Protein AF-A0A820G658-F1 (afdb_monomer)

Secondary structure (DSSP, 8-state):
----------EEEPPS--------TTTHHHHHHHHHHSEEEGGGSPPPPGGG-HHHHHHHHHHHHHHHHHH-TT---HHHHHHHHHTTHHHHHHHHHHHHHTT--

Solvent-accessible surface area (b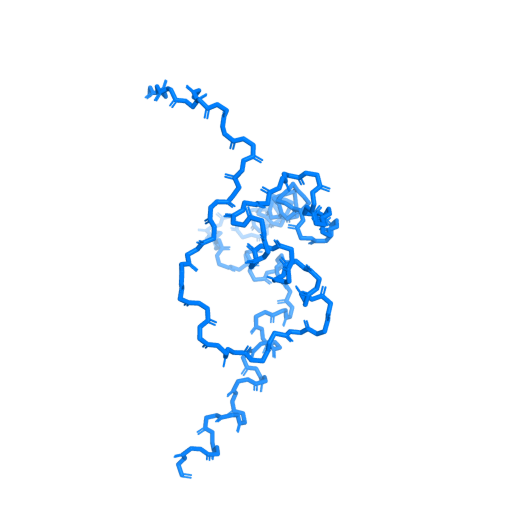ackbone atoms only — not comparable to full-atom values): 6713 Å² total; per-residue (Å²): 137,92,81,84,92,81,80,92,66,69,52,54,74,67,74,96,74,81,81,80,67,91,69,55,79,85,52,44,64,58,54,53,46,33,73,75,64,56,42,37,49,66,88,74,53,79,79,80,55,75,91,73,36,69,65,64,54,48,55,45,35,52,56,37,42,56,50,40,44,72,74,33,71,92,68,62,54,66,68,61,26,49,49,62,57,56,49,63,53,69,58,54,53,51,61,64,49,52,65,63,57,63,73,76,108

Radius of gyration: 20.55 Å; Cα contacts (8 Å, |Δi|>4): 47; chains: 1; bounding box: 48×25×53 Å

Sequence (105 aa):
MFTSFSTVSNFVVCPNNIRTQSVPRWVSPLVIKCRKHGTLDINDLYEPLPDCESATLTDKLEANWFAETKRNPDKPSLIRATLRTMRWRPFLIGLNLIPSVSLIF

pLDDT: mean 72.43, std 16.03, range [30.59, 91.56]

Foldseek 3Di:
DDDDPDDDDQWDQDDPDPPDDPDPPVCVVVVVVCVVPRTDGPVNDDDDDPVPDPVVLVVQLVVLQVVQCVVCVPDRDSVVSNCVSCDCVVVVVVVVVVVVVVVVD

Mean predicted aligned error: 13.7 Å

Structure (mmCIF, N/CA/C/O backbone):
data_AF-A0A820G658-F1
#
_entry.id   AF-A0A820G658-F1
#
loop_
_atom_site.group_PDB
_atom_site.id
_atom_site.type_symbol
_atom_site.label_atom_id
_atom_site.label_alt_id
_atom_site.label_comp_id
_atom_site.label_asym_id
_atom_site.label_entity_id
_atom_site.label_seq_id
_atom_site.pdbx_PDB_ins_code
_atom_site.Cartn_x
_atom_site.Cartn_y
_atom_site.Cartn_z
_atom_site.occupancy
_atom_site.B_iso_or_equiv
_atom_site.auth_seq_id
_atom_site.auth_comp_id
_atom_site.auth_asym_id
_atom_site.auth_atom_id
_atom_site.pdbx_PDB_model_num
ATOM 1 N N . MET A 1 1 ? -21.872 16.115 -9.098 1.00 32.38 1 MET A N 1
ATOM 2 C CA . MET A 1 1 ? -22.235 15.963 -10.522 1.00 32.38 1 MET A CA 1
ATOM 3 C C . MET A 1 1 ? -20.940 15.764 -11.293 1.00 32.38 1 MET A C 1
ATOM 5 O O . MET A 1 1 ? -20.178 16.706 -11.439 1.00 32.38 1 MET A O 1
ATOM 9 N N . PHE A 1 2 ? -20.633 14.512 -11.630 1.00 41.25 2 PHE A N 1
ATOM 10 C CA . PHE A 1 2 ? -19.479 14.122 -12.441 1.00 41.25 2 PHE A CA 1
ATOM 11 C C . PHE A 1 2 ? -19.805 14.412 -13.908 1.00 41.25 2 PHE A C 1
ATOM 13 O O . PHE A 1 2 ? -20.807 13.899 -14.400 1.00 41.25 2 PHE A O 1
ATOM 20 N N . THR A 1 3 ? -18.982 15.188 -14.612 1.00 35.75 3 THR A N 1
ATOM 21 C CA . THR A 1 3 ? -19.073 15.283 -16.075 1.00 35.75 3 THR A CA 1
ATOM 22 C C . THR A 1 3 ? -17.723 15.010 -16.721 1.00 35.75 3 THR A C 1
ATOM 24 O O . THR A 1 3 ? -16.763 15.745 -16.515 1.00 35.75 3 THR A O 1
ATOM 27 N N . SER A 1 4 ? -17.739 13.960 -17.544 1.00 30.59 4 SER A N 1
ATOM 28 C CA . SER A 1 4 ? -16.847 13.662 -18.666 1.00 30.59 4 SER A CA 1
ATOM 29 C C . SER A 1 4 ? -15.418 13.214 -18.370 1.00 30.59 4 SER A C 1
ATOM 31 O O . SER A 1 4 ? -14.450 13.939 -18.570 1.00 30.59 4 SER A O 1
ATOM 33 N N . PHE A 1 5 ? -15.299 11.923 -18.053 1.00 39.41 5 PHE A N 1
ATOM 34 C CA . PHE A 1 5 ? -14.125 11.111 -18.368 1.00 39.41 5 PHE A CA 1
ATOM 35 C C . PHE A 1 5 ? -14.421 10.359 -19.676 1.00 39.41 5 PHE A C 1
ATOM 37 O O . PHE A 1 5 ? -14.980 9.267 -19.664 1.00 39.41 5 PHE A O 1
ATOM 44 N N . SER A 1 6 ? -14.179 10.983 -20.830 1.00 38.75 6 SER A N 1
ATOM 45 C CA . SER A 1 6 ? -14.308 10.328 -22.142 1.00 38.75 6 SER A CA 1
ATOM 46 C C . SER A 1 6 ? -13.514 11.093 -23.192 1.00 38.75 6 SER A C 1
ATOM 48 O O . SER A 1 6 ? -14.060 11.912 -23.918 1.00 38.75 6 SER A O 1
ATOM 50 N N . THR A 1 7 ? -12.216 10.821 -23.286 1.00 33.62 7 THR A N 1
ATOM 51 C CA . THR A 1 7 ? -11.541 10.645 -24.579 1.00 33.62 7 THR A CA 1
ATOM 52 C C . THR A 1 7 ? -10.347 9.733 -24.334 1.00 33.62 7 THR A C 1
ATOM 54 O O . THR A 1 7 ? -9.405 10.078 -23.625 1.00 33.62 7 THR A O 1
ATOM 57 N N . VAL A 1 8 ? -10.467 8.524 -24.868 1.00 44.88 8 VAL A N 1
ATOM 58 C CA . VAL A 1 8 ? -9.458 7.473 -24.879 1.00 44.88 8 VAL A CA 1
ATOM 59 C C . VAL A 1 8 ? -8.258 7.972 -25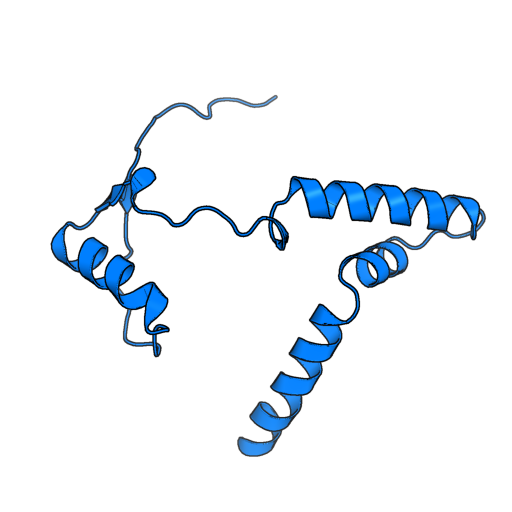.675 1.00 44.88 8 VAL A C 1
ATOM 61 O O . VAL A 1 8 ? -8.298 8.030 -26.899 1.00 44.88 8 VAL A O 1
ATOM 64 N N . SER A 1 9 ? -7.184 8.297 -24.971 1.00 40.50 9 SER A N 1
ATOM 65 C CA . SER A 1 9 ? -5.840 8.249 -25.527 1.00 40.50 9 SER A CA 1
ATOM 66 C C . SER A 1 9 ? -5.112 7.186 -24.721 1.00 40.50 9 SER A C 1
ATOM 68 O O . SER A 1 9 ? -4.687 7.452 -23.601 1.00 40.50 9 SER A O 1
ATOM 70 N N . ASN A 1 10 ? -4.996 5.972 -25.270 1.00 50.19 10 ASN A N 1
ATOM 71 C CA . ASN A 1 10 ? -4.271 4.832 -24.676 1.00 50.19 10 ASN A CA 1
ATOM 72 C C . ASN A 1 10 ? -2.748 5.065 -24.599 1.00 50.19 10 ASN A C 1
ATOM 74 O O . ASN A 1 10 ? -1.968 4.122 -24.578 1.00 50.19 10 ASN A O 1
ATOM 78 N N . PHE A 1 11 ? -2.316 6.323 -24.606 1.00 42.34 11 PHE A N 1
ATOM 79 C CA . PHE A 1 11 ? -0.929 6.716 -24.725 1.00 42.34 11 PHE A CA 1
ATOM 80 C C . PHE A 1 11 ? -0.560 7.650 -23.588 1.00 42.34 11 PHE A C 1
ATOM 82 O O . PHE A 1 11 ? -1.112 8.743 -23.446 1.00 42.34 11 PHE A O 1
ATOM 89 N N . VAL A 1 12 ? 0.420 7.228 -22.798 1.00 58.44 12 VAL A N 1
ATOM 90 C CA . VAL A 1 12 ? 1.073 8.102 -21.827 1.00 58.44 12 VAL A CA 1
ATOM 91 C C . VAL A 1 12 ? 2.143 8.902 -22.573 1.00 58.44 12 VAL A C 1
ATOM 93 O O . VAL A 1 12 ? 3.095 8.331 -23.108 1.00 58.44 12 VAL A O 1
ATOM 96 N N . VAL A 1 13 ? 1.975 10.226 -22.642 1.00 53.84 13 VAL A N 1
ATOM 97 C CA . VAL A 1 13 ? 2.956 11.144 -23.246 1.00 53.84 13 VAL A CA 1
ATOM 98 C C . VAL A 1 13 ? 4.091 11.376 -22.252 1.00 53.84 13 VAL A C 1
ATOM 100 O O . VAL A 1 13 ? 3.865 11.892 -21.156 1.00 53.84 13 VAL A O 1
ATOM 103 N N . CYS A 1 14 ? 5.320 11.00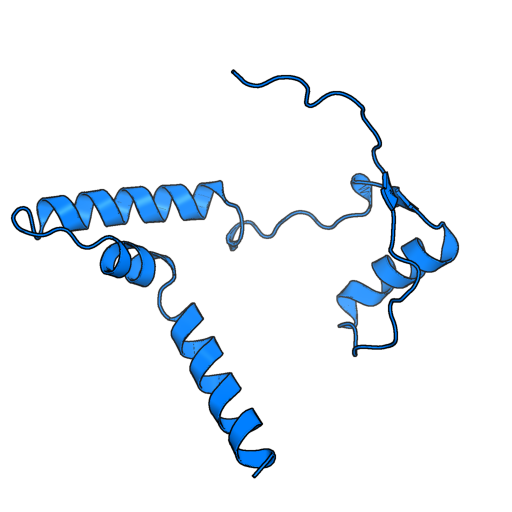6 -22.620 1.00 55.44 14 CYS A N 1
ATOM 104 C CA . CYS A 1 14 ? 6.474 11.219 -21.749 1.00 55.44 14 CYS A CA 1
ATOM 105 C C . CYS A 1 14 ? 6.945 12.683 -21.790 1.00 55.44 14 CYS A C 1
ATOM 107 O O . CYS A 1 14 ? 7.169 13.226 -22.874 1.00 55.44 14 CYS A O 1
ATOM 109 N N . PRO A 1 15 ? 7.164 13.331 -20.631 1.00 55.97 15 PRO A N 1
ATOM 110 C CA . PRO A 1 15 ? 7.746 14.665 -20.589 1.00 55.97 15 PRO A CA 1
ATOM 111 C C . PRO A 1 15 ? 9.190 14.647 -21.118 1.00 55.97 15 PRO A C 1
ATOM 113 O O . PRO A 1 15 ? 10.002 13.807 -20.734 1.00 55.97 15 PRO A O 1
ATOM 116 N N . ASN A 1 16 ? 9.530 15.624 -21.966 1.00 53.41 16 ASN A N 1
ATOM 117 C CA . ASN A 1 16 ? 10.801 15.737 -22.705 1.00 53.41 16 ASN A CA 1
ATOM 118 C C . ASN A 1 16 ? 12.068 15.959 -21.845 1.00 53.41 16 ASN A C 1
ATOM 120 O O . ASN A 1 16 ? 13.141 16.223 -22.384 1.00 53.41 16 ASN A O 1
ATOM 124 N N . ASN A 1 17 ? 11.982 15.879 -20.515 1.00 52.53 17 ASN A N 1
ATOM 125 C CA . ASN A 1 17 ? 13.073 16.243 -19.610 1.00 52.53 17 ASN A CA 1
ATOM 126 C C . ASN A 1 17 ? 13.252 15.221 -18.476 1.00 52.53 17 ASN A C 1
ATOM 128 O O . ASN A 1 17 ? 13.075 15.532 -17.303 1.00 52.53 17 ASN A O 1
ATOM 132 N N . ILE A 1 18 ? 13.617 13.985 -18.826 1.00 56.81 18 ILE A N 1
ATOM 133 C CA . ILE A 1 18 ? 14.091 12.981 -17.860 1.00 56.81 18 ILE A CA 1
ATOM 134 C C . ILE A 1 18 ? 15.619 13.102 -17.792 1.00 56.81 18 ILE A C 1
ATOM 136 O O . ILE A 1 18 ? 16.365 12.301 -18.358 1.00 56.81 18 ILE A O 1
ATOM 140 N N . ARG A 1 19 ? 16.110 14.175 -17.165 1.00 47.81 19 ARG A N 1
ATOM 141 C CA . ARG A 1 19 ? 17.547 14.384 -16.946 1.00 47.81 19 ARG A CA 1
ATOM 142 C C . ARG A 1 19 ? 18.015 13.476 -15.796 1.00 47.81 19 ARG A C 1
ATOM 144 O O . ARG A 1 19 ? 17.906 13.834 -14.632 1.00 47.81 19 ARG A O 1
ATOM 151 N N . THR A 1 20 ? 18.451 12.268 -16.164 1.00 51.16 20 THR A N 1
ATOM 152 C CA . THR A 1 20 ? 19.334 11.332 -15.429 1.00 51.16 20 THR A CA 1
ATOM 153 C C . THR A 1 20 ? 19.232 11.339 -13.897 1.00 51.16 20 THR A C 1
ATOM 155 O O . THR A 1 20 ? 20.186 11.693 -13.208 1.00 51.16 20 THR A O 1
ATOM 158 N N . GLN A 1 21 ? 18.115 10.863 -13.351 1.00 58.34 21 GLN A N 1
ATOM 159 C CA . GLN A 1 21 ? 18.185 10.119 -12.089 1.00 58.34 21 GLN A CA 1
ATOM 160 C C . GLN A 1 21 ? 18.549 8.667 -12.420 1.00 58.34 21 GLN A C 1
ATOM 162 O O . GLN A 1 21 ? 18.201 8.179 -13.499 1.00 58.34 21 GLN A O 1
ATOM 167 N N . SER A 1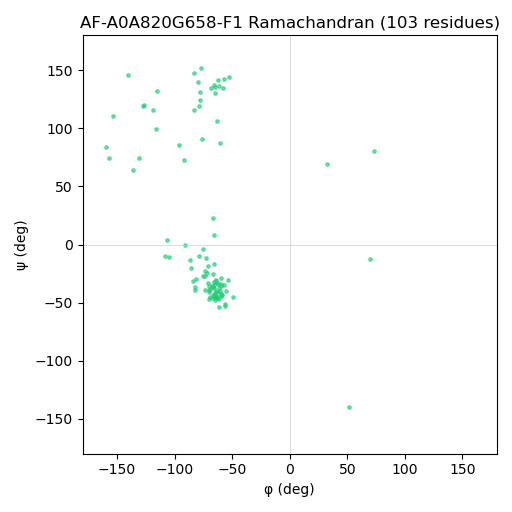 22 ? 19.286 7.993 -11.536 1.00 62.06 22 SER A N 1
ATOM 168 C CA . SER A 1 22 ? 19.638 6.576 -11.661 1.00 62.06 22 SER A CA 1
ATOM 169 C C . SER A 1 22 ? 18.366 5.726 -11.684 1.00 62.06 22 SER A C 1
ATOM 171 O O . SER A 1 22 ? 17.869 5.272 -10.656 1.00 62.06 22 SER A O 1
ATOM 173 N N . VAL A 1 23 ? 17.805 5.530 -12.878 1.00 68.94 23 VAL A N 1
ATOM 174 C CA . VAL A 1 23 ? 16.632 4.680 -13.055 1.00 68.94 23 VAL A CA 1
ATOM 175 C C . VAL A 1 23 ? 17.018 3.245 -12.707 1.00 68.94 23 VAL A C 1
ATOM 177 O O . VAL A 1 23 ? 18.026 2.744 -13.215 1.00 68.94 23 VAL A O 1
ATOM 180 N N . PRO A 1 24 ? 16.235 2.562 -11.856 1.00 76.56 24 PRO A N 1
ATOM 181 C CA . PRO A 1 24 ? 16.459 1.159 -11.568 1.00 76.56 24 PRO A CA 1
ATOM 182 C C . PRO A 1 24 ? 16.527 0.347 -12.865 1.00 76.56 24 PRO A C 1
ATOM 184 O O . PRO A 1 24 ? 15.792 0.614 -13.821 1.00 76.56 24 PRO A O 1
ATOM 187 N N . ARG A 1 25 ? 17.384 -0.680 -12.900 1.00 82.94 25 ARG A N 1
ATOM 188 C CA . ARG A 1 25 ? 17.615 -1.504 -14.102 1.00 82.94 25 ARG A CA 1
ATOM 189 C C . ARG A 1 25 ? 16.317 -2.087 -14.685 1.00 82.94 25 ARG A C 1
ATOM 191 O O . ARG A 1 25 ? 16.205 -2.228 -15.896 1.00 82.94 25 ARG A O 1
ATOM 198 N N . TRP A 1 26 ? 15.323 -2.362 -13.841 1.00 81.94 26 TRP A N 1
ATOM 199 C CA . TRP A 1 26 ? 14.016 -2.881 -14.255 1.00 81.94 26 TRP A CA 1
ATOM 200 C C . TRP A 1 26 ? 13.113 -1.836 -14.941 1.00 81.94 26 TRP A C 1
ATOM 202 O O . TRP A 1 26 ? 12.259 -2.205 -15.734 1.00 81.94 26 TRP A O 1
ATOM 212 N N . VAL A 1 27 ? 13.329 -0.536 -14.706 1.00 85.25 27 VAL A N 1
ATOM 213 C CA . VAL A 1 27 ? 12.588 0.573 -15.351 1.00 85.25 27 VAL A CA 1
ATOM 214 C C . VAL A 1 27 ? 13.208 0.955 -16.700 1.00 85.25 27 VAL A C 1
ATOM 216 O O . VAL A 1 27 ? 12.556 1.537 -17.565 1.00 85.25 27 VAL A O 1
ATOM 219 N N . SER A 1 28 ? 14.478 0.598 -16.913 1.00 83.00 28 SER A N 1
ATOM 220 C CA . SER A 1 28 ? 15.228 0.890 -18.140 1.00 83.00 28 SER A CA 1
ATOM 221 C C . SER A 1 28 ? 14.505 0.518 -19.450 1.00 83.00 28 SER A C 1
ATOM 223 O O . SER A 1 28 ? 14.499 1.365 -20.346 1.00 83.00 28 SER A O 1
ATOM 225 N N . PRO A 1 29 ? 13.867 -0.664 -19.611 1.00 84.62 29 PRO A N 1
ATOM 226 C CA . PRO A 1 29 ? 13.158 -0.994 -20.852 1.00 84.62 29 PRO A CA 1
ATOM 227 C C . PRO A 1 29 ? 12.004 -0.029 -21.164 1.00 84.62 29 PRO A C 1
ATOM 229 O O . PRO A 1 29 ? 11.847 0.361 -22.322 1.00 84.62 29 PRO A O 1
ATOM 232 N N . LEU A 1 30 ? 11.262 0.432 -20.149 1.00 84.62 30 LEU A N 1
ATOM 233 C CA . LEU A 1 30 ? 10.182 1.411 -20.321 1.00 84.62 30 LEU A CA 1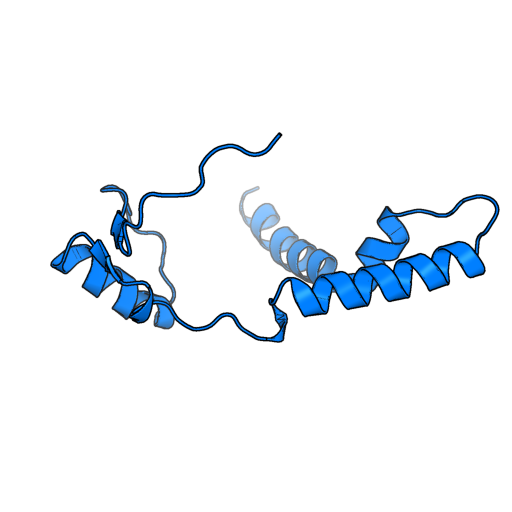
ATOM 234 C C . LEU A 1 30 ? 10.724 2.767 -20.780 1.00 84.62 30 LEU A C 1
ATOM 236 O O . LEU A 1 30 ? 10.191 3.375 -21.705 1.00 84.62 30 LEU A O 1
ATOM 240 N N . VAL A 1 31 ? 11.831 3.218 -20.184 1.00 81.50 31 VAL A N 1
ATOM 241 C CA . VAL A 1 31 ? 12.476 4.491 -20.549 1.00 81.50 31 VAL A CA 1
ATOM 242 C C . VAL A 1 31 ? 13.018 4.441 -21.976 1.00 81.50 31 VAL A C 1
ATOM 244 O O . VAL A 1 31 ? 12.856 5.397 -22.734 1.00 81.50 31 VAL A O 1
ATOM 247 N N . ILE A 1 32 ? 13.633 3.322 -22.370 1.00 82.62 32 ILE A N 1
ATOM 248 C CA . ILE A 1 32 ? 14.138 3.122 -23.733 1.00 82.62 32 ILE A CA 1
ATOM 249 C C . ILE A 1 32 ? 12.979 3.127 -24.735 1.00 82.62 32 ILE A C 1
ATOM 251 O O . ILE A 1 32 ? 13.090 3.781 -25.774 1.00 82.62 32 ILE A O 1
ATOM 255 N N . LYS A 1 33 ? 11.871 2.437 -24.432 1.00 82.44 33 LYS A N 1
ATOM 256 C CA . LYS A 1 33 ? 10.688 2.403 -25.301 1.00 82.44 33 LYS A CA 1
ATOM 257 C C . LYS A 1 33 ? 10.051 3.786 -25.427 1.00 82.44 33 LYS A C 1
ATOM 259 O O . LYS A 1 33 ? 9.826 4.236 -26.550 1.00 82.44 33 LYS A O 1
ATOM 264 N N . CYS A 1 34 ? 9.896 4.509 -24.316 1.00 81.50 34 CYS A N 1
ATOM 265 C CA . CYS A 1 34 ? 9.343 5.858 -24.361 1.00 81.50 34 CYS A CA 1
ATOM 266 C C . CYS A 1 34 ? 10.231 6.831 -25.142 1.00 81.50 34 CYS A C 1
ATOM 268 O O . CYS A 1 34 ? 9.737 7.618 -25.943 1.00 81.50 34 CYS A O 1
ATOM 270 N N . ARG A 1 35 ? 11.559 6.746 -24.982 1.00 79.38 35 ARG A N 1
ATOM 271 C CA . ARG A 1 35 ? 12.500 7.603 -25.719 1.00 79.38 35 ARG A CA 1
ATOM 272 C C . ARG A 1 35 ? 12.499 7.328 -27.227 1.00 79.38 35 ARG A C 1
ATOM 274 O O . ARG A 1 35 ? 12.754 8.245 -27.999 1.00 79.38 35 ARG A O 1
ATOM 281 N N . LYS A 1 36 ? 12.254 6.083 -27.646 1.00 80.44 36 LYS A N 1
ATOM 282 C CA . LYS A 1 36 ? 12.239 5.687 -29.064 1.00 80.44 36 LYS A CA 1
ATOM 283 C C . LYS A 1 36 ? 10.916 6.001 -29.764 1.00 80.44 36 LYS A C 1
ATOM 285 O O . LYS A 1 36 ? 10.944 6.396 -30.921 1.00 80.44 36 LYS A O 1
ATOM 290 N N . HIS A 1 37 ? 9.785 5.811 -29.083 1.00 79.00 37 HIS A N 1
ATOM 291 C CA . HIS A 1 37 ? 8.451 5.894 -29.693 1.00 79.00 37 HIS A CA 1
ATOM 292 C C . HIS A 1 37 ? 7.646 7.137 -29.277 1.00 79.00 37 HIS A C 1
ATOM 294 O O . HIS A 1 37 ? 6.590 7.395 -29.847 1.00 79.00 37 HIS A O 1
ATOM 300 N N . GLY A 1 38 ? 8.110 7.906 -28.283 1.00 73.38 38 GLY A N 1
ATOM 301 C CA . GLY A 1 38 ? 7.450 9.121 -27.778 1.00 73.38 38 GLY A CA 1
ATOM 302 C C . GLY A 1 38 ? 6.141 8.881 -27.013 1.00 73.38 38 GLY A C 1
ATOM 303 O O . GLY A 1 38 ? 5.644 9.784 -26.343 1.00 73.38 38 GLY A O 1
ATOM 304 N N . THR A 1 39 ? 5.599 7.667 -27.085 1.00 76.69 39 THR A N 1
ATOM 305 C CA . THR A 1 39 ? 4.346 7.233 -26.465 1.00 76.69 39 THR A CA 1
ATOM 306 C C . THR A 1 39 ? 4.510 5.815 -25.918 1.00 76.69 39 THR A C 1
ATOM 308 O O . THR A 1 39 ? 5.253 5.006 -26.480 1.00 76.69 39 THR A O 1
ATOM 311 N N . LEU A 1 40 ? 3.847 5.534 -24.797 1.00 79.81 40 LEU A N 1
ATOM 312 C CA . LEU A 1 40 ? 3.755 4.204 -24.192 1.00 79.81 40 LEU A CA 1
ATOM 313 C C . LEU A 1 40 ? 2.300 3.745 -24.240 1.00 79.81 40 LEU A C 1
ATOM 315 O O . LEU A 1 40 ? 1.428 4.522 -23.846 1.00 79.81 40 LEU A O 1
ATOM 319 N N . ASP A 1 41 ? 2.054 2.518 -24.695 1.00 80.75 41 ASP A N 1
ATOM 320 C CA . ASP A 1 41 ? 0.729 1.897 -24.600 1.00 80.75 41 ASP A CA 1
ATOM 321 C C . ASP A 1 41 ? 0.496 1.400 -23.164 1.00 80.75 41 ASP A C 1
ATOM 323 O O . ASP A 1 41 ? 1.437 1.038 -22.458 1.00 80.75 41 ASP A O 1
ATOM 327 N N . ILE A 1 42 ? -0.759 1.343 -22.728 1.00 79.75 42 ILE A N 1
ATOM 328 C CA . ILE A 1 42 ? -1.167 0.770 -21.439 1.00 79.75 42 ILE A CA 1
ATOM 329 C C . ILE A 1 42 ? -0.695 -0.686 -21.325 1.00 79.75 42 ILE A C 1
ATOM 331 O O . ILE A 1 42 ? -0.259 -1.105 -20.257 1.00 79.75 42 ILE A O 1
ATOM 335 N N . ASN A 1 43 ? -0.693 -1.423 -22.439 1.00 81.25 43 ASN A N 1
ATOM 336 C CA . ASN A 1 43 ? -0.207 -2.805 -22.507 1.00 81.25 43 ASN A CA 1
ATOM 337 C C . ASN A 1 43 ? 1.307 -2.945 -22.252 1.00 81.25 43 ASN A C 1
ATOM 339 O O . ASN A 1 43 ? 1.787 -4.046 -21.994 1.00 81.25 43 ASN A O 1
ATOM 343 N N . ASP A 1 44 ? 2.065 -1.847 -22.337 1.00 80.62 44 ASP A N 1
ATOM 344 C CA . ASP A 1 44 ? 3.499 -1.835 -22.039 1.00 80.62 44 ASP A CA 1
ATOM 345 C C . ASP A 1 44 ? 3.797 -1.617 -20.555 1.00 80.62 44 ASP A C 1
ATOM 347 O O . ASP A 1 44 ? 4.944 -1.782 -20.130 1.00 80.62 44 ASP A O 1
ATOM 351 N N . LEU A 1 45 ? 2.799 -1.203 -19.768 1.00 83.62 45 LEU A N 1
ATOM 352 C CA . LEU A 1 45 ? 2.961 -0.993 -18.339 1.00 83.62 45 LEU A CA 1
ATOM 353 C C . LEU A 1 45 ? 2.904 -2.336 -17.612 1.00 83.62 45 LEU A C 1
ATOM 355 O O . LEU A 1 45 ? 2.091 -3.205 -17.912 1.00 83.62 45 LEU A O 1
ATOM 359 N N . TYR A 1 46 ? 3.768 -2.482 -16.610 1.00 83.81 46 TYR A N 1
ATOM 360 C CA . TYR A 1 46 ? 3.695 -3.617 -15.700 1.00 83.81 46 TYR A CA 1
ATOM 361 C C . TYR A 1 46 ? 2.374 -3.597 -14.932 1.00 83.81 46 TYR A C 1
ATOM 363 O O . TYR A 1 46 ? 1.919 -2.534 -14.499 1.00 83.81 46 TYR A O 1
ATOM 371 N N . GLU A 1 47 ? 1.802 -4.779 -14.715 1.00 82.38 47 GLU A N 1
ATOM 372 C CA . GLU A 1 47 ? 0.661 -4.930 -13.820 1.00 82.38 47 GLU A CA 1
ATOM 373 C C . GLU A 1 47 ? 1.009 -4.418 -12.413 1.00 82.38 47 GLU A C 1
ATOM 375 O O . GLU A 1 47 ? 2.146 -4.584 -11.942 1.00 82.38 47 GLU A O 1
ATOM 380 N N . PRO A 1 48 ? 0.052 -3.773 -11.724 1.00 77.19 48 PRO A N 1
ATOM 381 C CA . PRO A 1 48 ? 0.268 -3.327 -10.361 1.00 77.19 48 PRO A CA 1
ATOM 382 C C . PRO A 1 48 ? 0.556 -4.535 -9.466 1.00 77.19 48 PRO A C 1
ATOM 384 O O . PRO A 1 48 ? -0.120 -5.559 -9.538 1.00 77.19 48 PRO A O 1
ATOM 387 N N . LEU A 1 49 ? 1.550 -4.406 -8.582 1.00 79.25 49 LEU A N 1
ATOM 388 C CA . LEU A 1 49 ? 1.780 -5.425 -7.561 1.00 79.25 49 LEU A CA 1
ATOM 389 C C . LEU A 1 49 ? 0.501 -5.587 -6.719 1.00 79.25 49 LEU A C 1
ATOM 391 O O . LEU A 1 49 ? -0.028 -4.573 -6.252 1.00 79.25 49 LEU A O 1
ATOM 395 N N . PRO A 1 50 ? 0.057 -6.823 -6.436 1.00 69.44 50 PRO A N 1
ATOM 396 C CA . PRO A 1 50 ? -1.186 -7.077 -5.699 1.00 69.44 50 PRO A CA 1
ATOM 397 C C . PRO A 1 50 ? -1.171 -6.455 -4.292 1.00 69.44 50 PRO A C 1
ATOM 399 O O . PRO A 1 50 ? -2.195 -6.025 -3.764 1.00 69.44 50 PRO A O 1
ATOM 402 N N . ASP A 1 51 ? 0.018 -6.321 -3.700 1.00 67.12 51 ASP A N 1
ATOM 403 C CA . ASP A 1 51 ? 0.224 -5.677 -2.398 1.00 67.12 51 ASP A CA 1
ATOM 404 C C . ASP A 1 51 ? 0.045 -4.151 -2.407 1.00 67.12 51 ASP A C 1
ATOM 406 O O . ASP A 1 51 ? -0.089 -3.540 -1.344 1.00 67.12 51 ASP A O 1
ATOM 410 N N . CYS A 1 52 ? 0.103 -3.530 -3.585 1.00 65.56 52 CYS A N 1
ATOM 411 C CA . CYS A 1 52 ? -0.030 -2.089 -3.789 1.00 65.56 52 CYS A CA 1
ATOM 412 C C . CYS A 1 52 ? -1.381 -1.717 -4.415 1.00 65.56 52 CYS A C 1
ATOM 414 O O . CYS A 1 52 ? -1.606 -0.549 -4.731 1.00 65.56 52 CYS A O 1
ATOM 416 N N . GLU A 1 53 ? -2.269 -2.692 -4.606 1.00 77.38 53 GLU A N 1
ATOM 417 C CA . GLU A 1 53 ? -3.594 -2.448 -5.149 1.00 77.38 53 GLU A CA 1
ATOM 418 C C . GLU A 1 53 ? -4.458 -1.661 -4.153 1.00 77.38 53 GLU A C 1
ATOM 420 O O . GLU A 1 53 ? -4.519 -1.958 -2.957 1.00 77.38 53 GLU A O 1
ATOM 425 N N . SER A 1 54 ? -5.153 -0.638 -4.655 1.00 78.44 54 SER A N 1
ATOM 426 C CA . SER A 1 54 ? -5.988 0.241 -3.828 1.00 78.44 54 SER A CA 1
ATOM 427 C C . SER A 1 54 ? -7.094 -0.521 -3.096 1.00 78.44 54 SER A C 1
ATOM 429 O O . SER A 1 54 ? -7.433 -0.156 -1.970 1.00 78.44 54 SER A O 1
ATOM 431 N N . ALA A 1 55 ? -7.642 -1.574 -3.710 1.00 78.44 55 ALA A N 1
ATOM 432 C CA . ALA A 1 55 ? -8.705 -2.388 -3.129 1.00 78.44 55 ALA A CA 1
ATOM 433 C C . ALA A 1 55 ? -8.243 -3.053 -1.824 1.00 78.44 55 ALA A C 1
ATOM 435 O O . ALA A 1 55 ? -8.803 -2.795 -0.760 1.00 78.44 55 ALA A O 1
ATOM 436 N N . THR A 1 56 ? -7.124 -3.782 -1.865 1.00 81.38 56 THR A N 1
ATOM 437 C CA . THR A 1 56 ? -6.618 -4.503 -0.688 1.00 81.38 56 THR A CA 1
ATOM 438 C C . THR A 1 56 ? -6.202 -3.572 0.453 1.00 81.38 56 THR A C 1
ATOM 440 O O . THR A 1 56 ? -6.293 -3.948 1.626 1.00 81.38 56 THR A O 1
ATOM 443 N N . LEU A 1 57 ? -5.736 -2.357 0.147 1.00 82.25 57 LEU A N 1
ATOM 444 C CA . LEU A 1 57 ? -5.397 -1.356 1.160 1.00 82.25 57 LEU A CA 1
ATOM 445 C C . LEU A 1 57 ? -6.650 -0.747 1.804 1.00 82.25 57 LEU A C 1
ATOM 447 O O . LEU A 1 57 ? -6.672 -0.539 3.020 1.00 82.25 57 LEU A O 1
ATOM 451 N N . THR A 1 58 ? -7.683 -0.499 1.000 1.00 86.44 58 THR A N 1
ATOM 452 C CA . THR A 1 58 ? -8.961 0.062 1.455 1.00 86.44 58 THR A CA 1
ATOM 453 C C . THR A 1 58 ? -9.681 -0.926 2.368 1.00 86.44 58 THR A C 1
ATOM 455 O O . THR A 1 58 ? -10.039 -0.551 3.483 1.00 86.44 58 THR A O 1
ATOM 458 N N . ASP A 1 59 ? -9.746 -2.205 1.988 1.00 88.69 59 ASP A N 1
ATOM 459 C CA . ASP A 1 59 ? -10.355 -3.265 2.804 1.00 88.69 59 ASP A CA 1
ATOM 460 C C . ASP A 1 59 ? -9.671 -3.394 4.175 1.00 88.69 59 ASP A C 1
ATOM 462 O O . ASP A 1 59 ? -10.310 -3.495 5.227 1.00 88.69 59 ASP A O 1
ATOM 466 N N . LYS A 1 60 ? -8.332 -3.338 4.193 1.00 87.88 60 LYS A N 1
ATOM 467 C CA . LYS A 1 60 ? -7.545 -3.375 5.435 1.00 87.88 60 LYS A CA 1
ATOM 468 C C . LYS A 1 60 ? -7.794 -2.141 6.300 1.00 87.88 60 LYS A C 1
ATOM 470 O O . LYS A 1 60 ? -7.777 -2.256 7.530 1.00 87.88 60 LYS A O 1
ATOM 475 N N . LEU A 1 61 ? -7.968 -0.966 5.697 1.00 90.88 61 LEU A N 1
ATOM 476 C CA . LEU A 1 61 ? -8.265 0.273 6.417 1.00 90.88 61 LEU A CA 1
ATOM 477 C C . LEU A 1 61 ? -9.651 0.255 7.022 1.00 90.88 61 LEU A C 1
ATOM 479 O O . LEU A 1 61 ? -9.784 0.566 8.203 1.00 90.88 61 LEU A O 1
ATOM 483 N N . GLU A 1 62 ? -10.640 -0.183 6.263 1.00 91.38 62 GLU A N 1
ATOM 484 C CA . GLU A 1 62 ? -12.007 -0.316 6.730 1.00 91.38 62 GLU A CA 1
ATOM 485 C C . GLU A 1 62 ? -12.104 -1.310 7.900 1.00 91.38 62 GLU A C 1
ATOM 48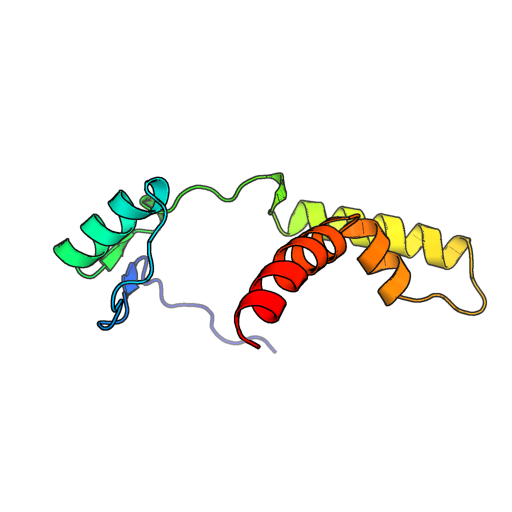7 O O . GLU A 1 62 ? -12.632 -0.973 8.963 1.00 91.38 62 GLU A O 1
ATOM 492 N N . ALA A 1 63 ? -11.476 -2.486 7.788 1.00 90.44 63 ALA A N 1
ATOM 493 C CA . ALA A 1 63 ? -11.431 -3.464 8.876 1.00 90.44 63 ALA A CA 1
ATOM 494 C C . ALA A 1 63 ? -10.772 -2.907 10.156 1.00 90.44 63 ALA A C 1
ATOM 496 O O . ALA A 1 63 ? -11.273 -3.110 11.267 1.00 90.44 63 ALA A O 1
ATOM 497 N N . ASN A 1 64 ? -9.659 -2.177 10.021 1.00 89.81 64 ASN A N 1
ATOM 498 C CA . ASN A 1 64 ? -8.982 -1.553 11.163 1.00 89.81 64 ASN A CA 1
ATOM 499 C C . ASN A 1 64 ? -9.773 -0.375 11.746 1.00 89.81 64 ASN A C 1
ATOM 501 O O . ASN A 1 64 ? -9.737 -0.163 12.958 1.00 89.81 64 ASN A O 1
ATOM 505 N N . TRP A 1 65 ? -10.496 0.369 10.912 1.00 90.19 65 TRP A N 1
ATOM 506 C CA . TRP A 1 65 ? -11.368 1.454 11.341 1.00 90.19 65 TRP A CA 1
ATOM 507 C C . TRP A 1 65 ? -12.525 0.927 12.192 1.00 90.19 65 TRP A C 1
ATOM 509 O O . TRP A 1 65 ? 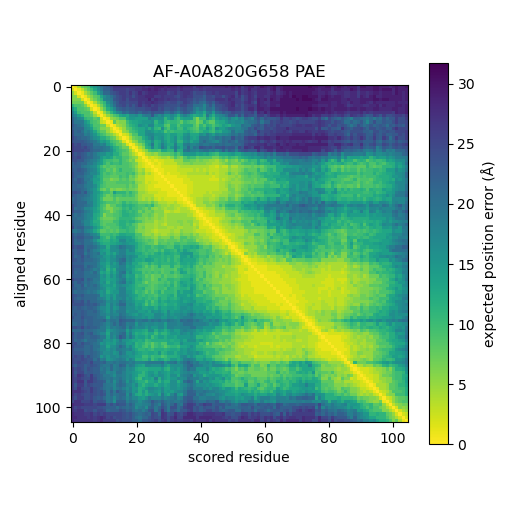-12.733 1.415 13.302 1.00 90.19 65 TRP A O 1
ATOM 519 N N . PHE A 1 66 ? -13.206 -0.134 11.750 1.00 91.56 66 PHE A N 1
ATOM 520 C CA . PHE A 1 66 ? -14.254 -0.780 12.545 1.00 91.56 66 PHE A CA 1
ATOM 521 C C . PHE A 1 66 ? -13.733 -1.383 13.855 1.00 91.56 66 PHE A C 1
ATOM 523 O O . PHE A 1 66 ? -14.437 -1.391 14.864 1.00 91.56 66 PHE A O 1
ATOM 530 N N . ALA A 1 67 ? -12.499 -1.886 13.873 1.00 89.06 67 ALA A N 1
ATOM 531 C CA . ALA A 1 67 ? -11.880 -2.363 15.105 1.00 89.06 67 ALA A CA 1
ATOM 532 C C . ALA A 1 67 ? -11.566 -1.212 16.081 1.00 89.06 67 ALA A C 1
ATOM 534 O O . ALA A 1 67 ? -11.740 -1.371 17.289 1.00 89.06 67 ALA A O 1
ATOM 535 N N . GLU A 1 68 ? -11.121 -0.056 15.582 1.00 89.56 68 GLU A N 1
ATOM 536 C CA . GLU A 1 68 ? -10.808 1.116 16.409 1.00 89.56 68 GLU A CA 1
ATOM 537 C C . GLU A 1 68 ? -12.076 1.757 16.986 1.00 89.56 68 GLU A C 1
ATOM 539 O O . GLU A 1 68 ? -12.091 2.084 18.171 1.00 89.56 68 GLU A O 1
ATOM 544 N N . THR A 1 69 ? -13.154 1.865 16.202 1.00 89.00 69 THR A N 1
ATOM 545 C CA . THR A 1 69 ? -14.447 2.388 16.681 1.00 89.00 69 THR A CA 1
ATOM 546 C C . THR A 1 69 ? -15.087 1.481 17.730 1.00 89.00 69 THR A C 1
ATOM 548 O O . THR A 1 69 ? -15.670 1.980 18.688 1.00 89.00 69 THR A O 1
ATOM 551 N N . LYS A 1 70 ? -14.920 0.155 17.619 1.00 88.38 70 LYS A N 1
ATOM 552 C CA . LYS A 1 70 ? -15.341 -0.798 18.662 1.00 88.38 70 LYS A CA 1
ATOM 55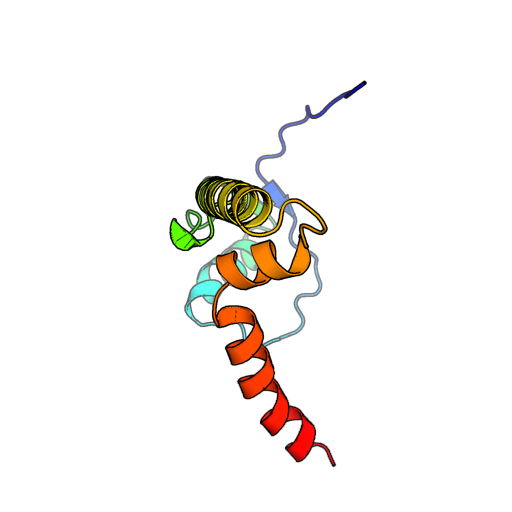3 C C . LYS A 1 70 ? -14.487 -0.718 19.928 1.00 88.38 70 LYS A C 1
ATOM 555 O O . LYS A 1 70 ? -14.999 -0.931 21.020 1.00 88.38 70 LYS A O 1
ATOM 560 N N . ARG A 1 71 ? -13.182 -0.466 19.791 1.00 86.44 71 ARG A N 1
ATOM 561 C CA . ARG A 1 71 ? -12.236 -0.459 20.918 1.00 86.44 71 ARG A CA 1
ATOM 562 C C . ARG A 1 71 ? -12.237 0.857 21.694 1.00 86.44 71 ARG A C 1
ATOM 564 O O . ARG A 1 71 ? -12.058 0.827 22.904 1.00 86.44 71 ARG A O 1
ATOM 571 N N . ASN A 1 72 ? -12.394 1.984 21.003 1.00 85.31 72 ASN A N 1
ATOM 572 C CA . ASN A 1 72 ? -12.366 3.332 21.570 1.00 85.31 72 ASN A CA 1
ATOM 573 C C . ASN A 1 72 ? -13.586 4.129 21.072 1.00 85.31 72 ASN A C 1
ATOM 575 O O . ASN A 1 72 ? -13.428 4.995 20.206 1.00 85.31 72 ASN A O 1
ATOM 579 N N . PRO A 1 73 ? -14.795 3.849 21.593 1.00 82.88 73 PRO A N 1
ATOM 580 C CA . PRO A 1 73 ? -16.018 4.513 21.141 1.00 82.88 73 PRO A CA 1
ATOM 581 C C . PRO A 1 73 ? -16.021 6.018 21.444 1.00 82.88 73 PRO A C 1
ATOM 583 O O . PRO A 1 73 ? -16.541 6.797 20.652 1.00 82.88 73 PRO A O 1
ATOM 586 N N . ASP A 1 74 ? -15.379 6.441 22.537 1.00 85.88 74 ASP A N 1
ATOM 587 C CA . ASP A 1 74 ? -15.397 7.840 22.984 1.00 85.88 74 ASP A CA 1
ATOM 588 C C . ASP A 1 74 ? -14.507 8.762 22.136 1.00 85.88 74 ASP A C 1
ATOM 590 O O . ASP A 1 74 ? -14.750 9.966 22.045 1.00 85.88 74 ASP A O 1
ATOM 594 N N . LYS A 1 75 ? -13.445 8.218 21.520 1.00 85.00 75 LYS A N 1
ATOM 595 C CA . LYS A 1 75 ? -12.505 8.996 20.698 1.00 85.00 75 LYS A CA 1
ATOM 596 C C . LYS A 1 75 ? -11.759 8.120 19.680 1.00 85.00 75 LYS A C 1
ATOM 598 O O . LYS A 1 75 ? -10.566 7.844 19.857 1.00 85.00 75 LYS A O 1
ATOM 603 N N . PRO A 1 76 ? -12.422 7.689 18.595 1.00 85.25 76 PRO A N 1
ATOM 604 C CA . PRO A 1 76 ? -11.745 6.985 17.517 1.00 85.25 76 PRO A CA 1
ATOM 605 C C . PRO A 1 76 ? -10.755 7.925 16.819 1.00 85.25 76 PRO A C 1
ATOM 607 O O . PRO A 1 76 ? -11.048 9.091 16.557 1.00 85.25 76 PRO A O 1
ATOM 610 N N . SER A 1 77 ? -9.559 7.421 16.510 1.00 88.00 77 SER A N 1
ATOM 611 C CA . SER A 1 77 ? -8.518 8.203 15.835 1.00 88.00 77 SER A CA 1
ATOM 612 C C . SER A 1 77 ? -8.154 7.575 14.494 1.00 88.00 77 SER A C 1
ATOM 614 O O . SER A 1 77 ? -7.614 6.471 14.424 1.00 88.00 77 SER A O 1
ATOM 616 N N . LEU A 1 78 ? -8.428 8.305 13.411 1.00 86.88 78 LEU A N 1
ATOM 617 C CA . LEU A 1 78 ? -8.174 7.831 12.049 1.00 86.88 78 LEU A CA 1
ATOM 618 C C . LEU A 1 78 ? -6.683 7.581 11.808 1.00 86.88 78 LEU A C 1
ATOM 620 O O . LEU A 1 78 ? -6.311 6.554 11.259 1.00 86.88 78 LEU A O 1
ATOM 624 N N . ILE A 1 79 ? -5.821 8.470 12.311 1.00 85.12 79 ILE A N 1
ATOM 625 C CA . ILE A 1 79 ? -4.360 8.344 12.197 1.00 85.12 79 ILE A CA 1
ATOM 626 C C . ILE A 1 79 ? -3.878 7.007 12.766 1.00 85.12 79 ILE A C 1
ATOM 628 O O . ILE A 1 79 ? -3.018 6.352 12.180 1.00 85.12 79 ILE A O 1
ATOM 632 N N . ARG A 1 80 ? -4.451 6.566 13.890 1.00 82.88 80 ARG A N 1
ATOM 633 C CA . ARG A 1 80 ? -4.071 5.305 14.525 1.00 82.88 80 ARG A CA 1
ATOM 634 C C . ARG A 1 80 ? -4.515 4.101 13.699 1.00 82.88 80 ARG A C 1
ATOM 636 O O . ARG A 1 80 ? -3.743 3.152 13.569 1.00 82.88 80 ARG A O 1
ATOM 643 N N . ALA A 1 81 ? -5.707 4.157 13.104 1.00 87.44 81 ALA A N 1
ATOM 644 C CA . ALA A 1 81 ? -6.178 3.135 12.171 1.00 87.44 81 ALA A CA 1
ATOM 645 C C . ALA A 1 81 ? -5.286 3.076 10.918 1.00 87.44 81 ALA A C 1
ATOM 647 O O . ALA A 1 81 ? -4.812 2.001 10.550 1.00 87.44 81 ALA A O 1
ATOM 648 N N . THR A 1 82 ? -4.944 4.224 10.329 1.00 85.69 82 THR A N 1
ATOM 649 C CA . THR A 1 82 ? -4.067 4.306 9.153 1.00 85.69 82 THR A CA 1
ATOM 650 C C . THR A 1 82 ? -2.655 3.794 9.448 1.00 85.69 82 THR A C 1
ATOM 652 O O . THR A 1 82 ? -2.135 2.968 8.698 1.00 85.69 82 THR A O 1
ATOM 655 N N . LEU A 1 83 ? -2.042 4.176 10.572 1.00 82.56 83 LEU A N 1
ATOM 656 C CA . LEU A 1 83 ? -0.731 3.646 10.975 1.00 82.56 83 LEU A CA 1
ATOM 657 C C . LEU A 1 83 ? -0.756 2.123 11.153 1.00 82.56 83 LEU A C 1
ATOM 659 O O . LEU A 1 83 ? 0.200 1.432 10.800 1.00 82.56 83 LEU A O 1
ATOM 663 N N . ARG A 1 84 ? -1.872 1.574 11.642 1.00 81.31 84 ARG A N 1
ATOM 664 C CA . ARG A 1 84 ? -2.049 0.127 11.783 1.00 81.31 84 ARG A CA 1
ATOM 665 C C . ARG A 1 84 ? -2.131 -0.587 10.430 1.00 81.31 84 ARG A C 1
ATOM 667 O O . ARG A 1 84 ? -1.579 -1.678 10.302 1.00 81.31 84 ARG A O 1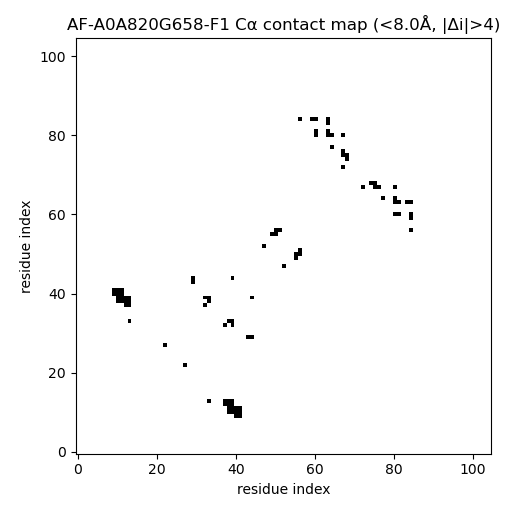
ATOM 674 N N . THR A 1 85 ? -2.748 0.033 9.421 1.00 83.81 85 THR A N 1
ATOM 675 C CA . THR A 1 85 ? -2.838 -0.527 8.056 1.00 83.81 85 THR A CA 1
ATOM 676 C C . THR A 1 85 ? -1.507 -0.545 7.322 1.00 83.81 85 THR A C 1
ATOM 678 O O . THR A 1 85 ? -1.124 -1.571 6.765 1.00 83.81 85 THR A O 1
ATOM 681 N N . MET A 1 86 ? -0.775 0.572 7.355 1.00 79.88 86 MET A N 1
ATOM 682 C CA . MET A 1 86 ? 0.506 0.722 6.663 1.00 79.88 86 MET A CA 1
ATOM 683 C C . MET A 1 86 ? 1.662 0.045 7.419 1.00 79.88 86 MET A C 1
ATOM 685 O O . MET A 1 86 ? 2.751 -0.136 6.865 1.00 79.88 86 MET A O 1
ATOM 689 N N . ARG A 1 87 ? 1.414 -0.398 8.661 1.00 74.38 87 ARG A N 1
ATOM 690 C CA . ARG A 1 87 ? 2.364 -1.096 9.540 1.00 74.38 87 ARG A CA 1
ATOM 691 C C . ARG A 1 87 ? 3.680 -0.307 9.649 1.00 74.38 87 ARG A C 1
ATOM 693 O O . ARG A 1 87 ? 3.685 0.915 9.735 1.00 74.38 87 ARG A O 1
ATOM 700 N N . TRP A 1 88 ? 4.808 -1.012 9.639 1.00 68.50 88 TRP A N 1
ATOM 701 C CA . TRP A 1 88 ? 6.154 -0.462 9.789 1.00 68.50 88 TRP A CA 1
ATOM 702 C C . TRP A 1 88 ? 6.686 0.267 8.547 1.00 68.50 88 TRP A C 1
ATOM 704 O O . TRP A 1 88 ? 7.778 0.816 8.608 1.00 68.50 88 TRP A O 1
ATOM 714 N N . ARG A 1 89 ? 5.961 0.296 7.418 1.00 77.25 89 ARG A N 1
ATOM 715 C CA . ARG A 1 89 ? 6.459 0.894 6.163 1.00 77.25 89 ARG A CA 1
ATOM 716 C C . ARG A 1 89 ? 6.898 2.362 6.311 1.00 77.25 89 ARG A C 1
ATOM 718 O O . ARG A 1 89 ? 8.048 2.644 5.982 1.00 77.25 89 ARG A O 1
ATOM 725 N N . PRO A 1 90 ? 6.075 3.288 6.842 1.00 74.81 90 PRO A N 1
ATOM 726 C CA . PRO A 1 90 ? 6.507 4.673 7.050 1.00 74.81 90 PRO A CA 1
ATOM 727 C C . PRO A 1 90 ? 7.676 4.790 8.040 1.00 74.81 90 PRO A C 1
ATOM 729 O O . PRO A 1 90 ? 8.560 5.621 7.850 1.00 74.81 90 PRO A O 1
ATOM 732 N N . PHE A 1 91 ? 7.730 3.921 9.053 1.00 74.19 91 PHE A N 1
ATOM 733 C CA . PHE A 1 91 ? 8.831 3.891 10.017 1.00 74.19 91 PHE A CA 1
ATOM 734 C C . PHE A 1 91 ? 10.157 3.455 9.370 1.00 74.19 91 PHE A C 1
ATOM 736 O O . PHE A 1 91 ? 11.185 4.091 9.583 1.00 74.19 91 PHE A O 1
ATOM 743 N N . LEU A 1 92 ? 10.136 2.416 8.526 1.00 75.44 92 LEU A N 1
ATOM 744 C CA . LEU A 1 92 ? 11.313 1.929 7.799 1.00 75.44 92 LEU A CA 1
ATOM 745 C C . LEU A 1 92 ? 11.823 2.947 6.772 1.00 75.44 92 LEU A C 1
ATOM 747 O O . LEU A 1 92 ? 13.032 3.085 6.605 1.00 75.44 92 LEU A O 1
ATOM 751 N N . ILE A 1 93 ? 10.931 3.680 6.101 1.00 80.00 93 ILE A N 1
ATOM 752 C CA . ILE A 1 93 ? 11.328 4.757 5.181 1.00 80.00 93 ILE A CA 1
ATOM 753 C C . ILE A 1 93 ? 12.013 5.889 5.958 1.00 80.00 93 ILE A C 1
ATOM 755 O O . ILE A 1 93 ? 13.086 6.332 5.558 1.00 80.00 93 ILE A O 1
ATOM 759 N N . GLY A 1 94 ? 11.445 6.302 7.096 1.00 76.44 94 GLY A N 1
ATOM 760 C CA . GLY A 1 94 ? 12.055 7.306 7.971 1.00 76.44 94 GLY A CA 1
ATOM 761 C C . GLY A 1 94 ? 13.435 6.887 8.481 1.00 76.44 94 GLY A C 1
ATOM 762 O O . GLY A 1 94 ? 14.376 7.669 8.399 1.00 76.44 94 GLY A O 1
ATOM 763 N N . LEU A 1 95 ? 13.588 5.633 8.921 1.00 74.50 95 LEU A N 1
ATOM 764 C CA . LEU A 1 95 ? 14.868 5.099 9.397 1.00 74.50 95 LEU A CA 1
ATOM 765 C C . LEU A 1 95 ? 15.963 5.128 8.320 1.00 74.50 95 LEU A C 1
ATOM 767 O O . LEU A 1 95 ? 17.102 5.460 8.626 1.00 74.50 95 LEU A O 1
ATOM 771 N N . ASN A 1 96 ? 15.622 4.815 7.067 1.00 71.44 96 ASN A N 1
ATOM 772 C CA . ASN A 1 96 ? 16.573 4.872 5.953 1.00 71.44 96 ASN A CA 1
ATOM 773 C C . ASN A 1 96 ? 16.931 6.310 5.540 1.00 71.44 96 ASN A C 1
ATOM 775 O O . ASN A 1 96 ? 18.008 6.528 4.994 1.00 71.44 96 ASN A O 1
ATOM 779 N N . LEU A 1 97 ? 16.060 7.290 5.808 1.00 70.94 97 LEU A N 1
ATOM 780 C CA . LEU A 1 97 ? 16.284 8.690 5.433 1.00 70.94 97 LEU A CA 1
ATOM 781 C C . LEU A 1 97 ? 17.198 9.442 6.420 1.00 70.94 97 LEU A C 1
ATOM 783 O O . LEU A 1 97 ? 17.923 10.356 6.027 1.00 70.94 97 LEU A O 1
ATOM 787 N N . ILE A 1 98 ? 17.190 9.054 7.698 1.00 66.75 98 ILE A N 1
ATOM 788 C CA . ILE A 1 98 ? 18.022 9.662 8.751 1.00 66.75 98 ILE A CA 1
ATOM 789 C C . ILE A 1 98 ? 19.531 9.624 8.415 1.00 66.75 98 ILE A C 1
ATOM 791 O O . ILE A 1 98 ? 20.151 10.688 8.436 1.00 66.75 98 ILE A O 1
ATOM 795 N N . PRO A 1 99 ? 20.144 8.481 8.036 1.00 63.59 99 PRO A N 1
ATOM 796 C CA . PRO A 1 99 ? 21.577 8.440 7.737 1.00 63.59 99 PRO A CA 1
ATOM 797 C C . PRO A 1 99 ? 21.962 9.241 6.484 1.00 63.59 99 PRO A C 1
ATOM 799 O O . PRO A 1 99 ? 23.093 9.707 6.391 1.00 63.59 99 PRO A O 1
ATOM 802 N N . SER A 1 100 ? 21.041 9.447 5.533 1.00 58.22 100 SER A N 1
ATOM 803 C CA . SER A 1 100 ? 21.315 10.252 4.332 1.00 58.22 100 SER A CA 1
ATOM 804 C C . SER A 1 100 ? 21.377 11.759 4.592 1.00 58.22 100 SER A C 1
ATOM 806 O O . SER A 1 100 ? 22.081 12.460 3.874 1.00 58.22 100 SER A O 1
ATOM 808 N N . VAL A 1 101 ? 20.683 12.267 5.616 1.00 60.59 101 VAL A N 1
ATOM 809 C CA . VAL A 1 101 ? 20.712 13.699 5.973 1.00 60.59 101 VAL A CA 1
ATOM 810 C C . VAL A 1 101 ? 21.925 14.024 6.852 1.00 60.59 101 VAL A C 1
ATOM 812 O O . VAL A 1 101 ? 22.499 15.102 6.733 1.00 60.59 101 VAL A O 1
ATOM 815 N N . SER A 1 102 ? 22.378 13.074 7.676 1.00 56.03 102 SER A N 1
ATOM 816 C CA . SER A 1 102 ? 23.572 13.231 8.520 1.00 56.03 102 SER A CA 1
ATOM 817 C C . SER A 1 102 ? 24.904 13.198 7.760 1.00 56.03 102 SER A C 1
ATOM 819 O O . SER A 1 102 ? 25.922 13.535 8.344 1.00 56.03 102 SER A O 1
ATOM 821 N N . LEU A 1 103 ? 24.916 12.811 6.479 1.00 54.50 103 LEU A N 1
ATOM 822 C CA . LEU A 1 103 ? 26.100 12.866 5.603 1.00 54.50 103 LEU A CA 1
ATOM 823 C C . LEU A 1 103 ? 26.222 14.187 4.820 1.00 54.50 103 LEU A C 1
ATOM 825 O O . LEU A 1 103 ? 27.148 14.345 4.028 1.00 54.50 103 LEU A O 1
ATOM 829 N N . ILE A 1 104 ? 25.274 15.112 5.006 1.00 56.75 104 ILE A N 1
ATOM 830 C CA . ILE A 1 104 ? 25.222 16.413 4.318 1.00 56.75 104 ILE A CA 1
ATOM 831 C C . ILE A 1 104 ? 25.649 17.572 5.249 1.00 56.75 104 ILE A C 1
ATOM 833 O O . ILE A 1 104 ? 25.880 18.677 4.760 1.00 56.75 104 ILE A O 1
ATOM 837 N N . PHE A 1 105 ? 25.799 17.327 6.559 1.00 44.28 105 PHE A N 1
ATOM 838 C CA . PHE A 1 105 ? 26.284 18.295 7.555 1.00 44.28 105 PHE A CA 1
ATOM 839 C C . PHE A 1 105 ? 27.698 17.977 8.041 1.00 44.28 105 PHE A C 1
ATOM 841 O O . PHE A 1 105 ? 28.006 16.776 8.203 1.00 44.28 105 PHE A O 1
#

Nearest PDB structures (foldseek):
  8wi3-assembly1_A  TM=8.284E-01  e=1.474E-01  Homo sapiens
  8xjv-assembly1_v  TM=3.381E-01  e=7.876E+00  Xenopus laevis